Protein AF-U3KKJ1-F1 (afdb_monomer_lite)

InterPro domains:
  IPR008560 Protein of unknown function DUF842, eukaryotic [PF05811] (1-56)
  IPR008560 Protein of unknown function DUF842, eukaryotic [PTHR21096] (1-62)

Secondary structure (DSSP, 8-state):
--HHHHHHHHHHHHHHHHHHTT--HHHHHHHHHHHHHHHHHHHHTHHHHHHHHHHHHHHHH--

Radius of gyration: 17.83 Å; chains: 1; bounding box: 44×9×47 Å

pLDDT: mean 93.18, std 7.63, range [55.94, 98.19]

Structure (mmCIF, N/CA/C/O backbone):
data_AF-U3KKJ1-F1
#
_entry.id   AF-U3KKJ1-F1
#
loop_
_atom_site.group_PDB
_atom_site.id
_atom_site.type_symbol
_atom_site.label_atom_id
_atom_site.label_alt_id
_atom_site.label_comp_id
_atom_site.label_asym_id
_atom_site.label_entity_id
_atom_site.label_seq_id
_atom_site.pdbx_PDB_ins_code
_atom_site.Cartn_x
_atom_site.Cartn_y
_atom_site.Cartn_z
_atom_site.occupancy
_atom_site.B_iso_or_equiv
_atom_site.auth_seq_id
_atom_site.auth_comp_id
_atom_site.auth_asym_id
_atom_site.auth_atom_id
_atom_site.pdbx_PDB_model_num
ATOM 1 N N . GLN A 1 1 ? 2.334 5.242 14.232 1.00 59.59 1 GLN A N 1
ATOM 2 C CA . GLN A 1 1 ? 2.292 5.275 12.755 1.00 59.59 1 GLN A CA 1
ATOM 3 C C . GLN A 1 1 ? 0.992 4.617 12.306 1.00 59.59 1 GLN A C 1
ATOM 5 O O . GLN A 1 1 ? 0.740 3.476 12.699 1.00 59.59 1 GLN A O 1
ATOM 10 N N . ASP A 1 2 ? 0.144 5.355 11.592 1.00 87.19 2 ASP A N 1
ATOM 11 C CA . ASP A 1 2 ? -1.161 4.880 11.125 1.00 87.19 2 ASP A CA 1
ATOM 12 C C . ASP A 1 2 ? -1.019 3.643 10.213 1.00 87.19 2 ASP A C 1
ATOM 14 O O . ASP A 1 2 ? -0.003 3.462 9.534 1.00 87.19 2 ASP A O 1
ATOM 18 N N . ARG A 1 3 ? -1.994 2.724 10.263 1.00 89.06 3 ARG A N 1
ATOM 19 C CA . ARG A 1 3 ? -1.923 1.463 9.505 1.00 89.06 3 ARG A CA 1
ATOM 20 C C . ARG A 1 3 ? -1.969 1.722 7.989 1.00 89.06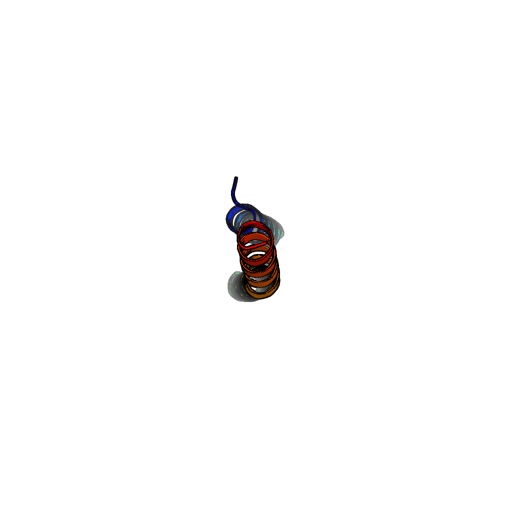 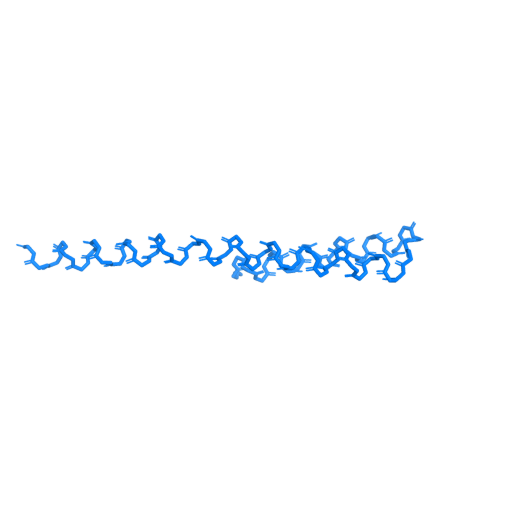3 ARG A C 1
ATOM 22 O O . ARG A 1 3 ? -1.289 1.005 7.262 1.00 89.06 3 ARG A O 1
ATOM 29 N N . LEU A 1 4 ? -2.707 2.740 7.530 1.00 91.31 4 LEU A N 1
ATOM 30 C CA . LEU A 1 4 ? -2.820 3.061 6.106 1.00 91.31 4 LEU A CA 1
ATOM 31 C C . LEU A 1 4 ? -1.508 3.665 5.617 1.00 91.31 4 LEU A C 1
ATOM 33 O O . LEU A 1 4 ? -0.986 3.234 4.595 1.00 91.31 4 LEU A O 1
ATOM 37 N N . SER A 1 5 ? -0.916 4.573 6.400 1.00 93.62 5 SER A N 1
ATOM 38 C CA . SER A 1 5 ? 0.403 5.138 6.092 1.00 93.62 5 SER A CA 1
ATOM 39 C C . SER A 1 5 ? 1.481 4.060 5.941 1.00 93.62 5 SER A C 1
ATOM 41 O O . SER A 1 5 ? 2.288 4.141 5.020 1.00 93.62 5 SER A O 1
ATOM 43 N N . ARG A 1 6 ? 1.474 3.028 6.800 1.00 95.56 6 ARG A N 1
ATOM 44 C CA . ARG A 1 6 ? 2.385 1.875 6.669 1.00 95.56 6 ARG A CA 1
ATOM 45 C C . ARG A 1 6 ? 2.166 1.094 5.379 1.00 95.56 6 ARG A C 1
ATOM 47 O O . ARG A 1 6 ? 3.137 0.730 4.728 1.00 95.56 6 ARG A O 1
ATOM 54 N N . CYS A 1 7 ? 0.907 0.851 5.021 1.00 96.44 7 CYS A N 1
ATOM 55 C CA . CYS A 1 7 ? 0.555 0.129 3.800 1.00 96.44 7 CYS A CA 1
ATOM 56 C C . CYS A 1 7 ? 1.034 0.891 2.554 1.00 96.44 7 CYS A C 1
ATOM 58 O O . CYS A 1 7 ? 1.718 0.327 1.704 1.00 96.44 7 CYS A O 1
ATOM 60 N N . SER A 1 8 ? 0.771 2.201 2.495 1.00 96.00 8 SER A N 1
ATOM 61 C CA . SER A 1 8 ? 1.218 3.050 1.387 1.00 96.00 8 SER A CA 1
ATOM 62 C C . SER A 1 8 ? 2.741 3.148 1.287 1.00 96.00 8 SER A C 1
ATOM 64 O O . SER A 1 8 ? 3.279 3.146 0.178 1.00 96.00 8 SER A O 1
ATOM 66 N N . LEU A 1 9 ? 3.444 3.216 2.424 1.00 97.12 9 LEU A N 1
ATOM 67 C CA . LEU A 1 9 ? 4.907 3.215 2.444 1.00 97.12 9 LEU A CA 1
ATOM 68 C C . LEU A 1 9 ? 5.461 1.909 1.867 1.00 97.12 9 LEU A C 1
ATOM 70 O O . LEU A 1 9 ? 6.293 1.958 0.970 1.00 97.12 9 LEU A O 1
ATOM 74 N N . GLN A 1 10 ? 4.918 0.761 2.281 1.00 97.31 10 GLN A N 1
ATOM 75 C CA . GLN A 1 10 ? 5.323 -0.541 1.750 1.00 97.31 10 GLN A CA 1
ATOM 76 C C . GLN A 1 10 ? 5.102 -0.648 0.233 1.00 97.31 10 GLN A C 1
ATOM 78 O O . GLN A 1 10 ? 5.977 -1.142 -0.473 1.00 97.31 10 GLN A O 1
ATOM 83 N N . CYS A 1 11 ? 3.967 -0.167 -0.288 1.00 97.94 11 CYS A N 1
ATOM 84 C CA . CYS A 1 11 ? 3.735 -0.129 -1.736 1.00 97.94 11 CYS A CA 1
ATOM 85 C C . CYS A 1 11 ? 4.776 0.739 -2.457 1.00 97.94 11 CYS A C 1
ATOM 87 O O . CYS A 1 11 ? 5.235 0.393 -3.543 1.00 97.94 11 CYS A O 1
ATOM 89 N N . SER A 1 12 ? 5.151 1.866 -1.847 1.00 97.56 12 SER A N 1
ATOM 90 C CA . SER A 1 12 ? 6.128 2.797 -2.413 1.00 97.56 12 SER A CA 1
ATOM 91 C C . SER A 1 12 ? 7.536 2.204 -2.422 1.00 97.56 12 SER A C 1
ATOM 93 O O . SER A 1 12 ? 8.252 2.369 -3.405 1.00 97.56 12 SER A O 1
ATOM 95 N N . ASP A 1 13 ? 7.920 1.495 -1.361 1.00 98.12 13 ASP A N 1
ATOM 96 C CA . ASP A 1 13 ? 9.209 0.805 -1.273 1.00 98.12 13 ASP A CA 1
ATOM 97 C C . ASP A 1 13 ? 9.285 -0.333 -2.301 1.00 98.12 13 ASP A C 1
ATOM 99 O O . ASP A 1 13 ? 10.238 -0.393 -3.068 1.00 98.12 13 ASP A O 1
ATOM 103 N N . GLN A 1 14 ? 8.225 -1.138 -2.446 1.00 97.50 14 GLN A N 1
ATOM 104 C CA . GLN A 1 14 ? 8.159 -2.172 -3.490 1.00 97.50 14 GLN A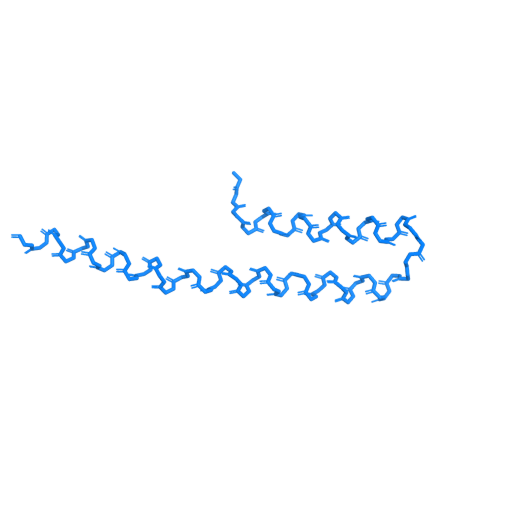 CA 1
ATOM 105 C C . GLN A 1 14 ? 8.258 -1.594 -4.908 1.00 97.50 14 GLN A C 1
ATOM 107 O O . GLN A 1 14 ? 8.885 -2.192 -5.781 1.00 97.50 14 GLN A O 1
ATOM 112 N N . ALA A 1 15 ? 7.640 -0.436 -5.152 1.00 97.81 15 ALA A N 1
ATOM 113 C CA . ALA A 1 15 ? 7.745 0.245 -6.436 1.00 97.81 15 ALA A CA 1
ATOM 114 C C . ALA A 1 15 ? 9.179 0.735 -6.702 1.00 97.81 15 ALA A C 1
ATOM 116 O O . ALA A 1 15 ? 9.679 0.577 -7.814 1.00 97.81 15 ALA A O 1
ATOM 117 N N . LYS A 1 16 ? 9.859 1.283 -5.689 1.0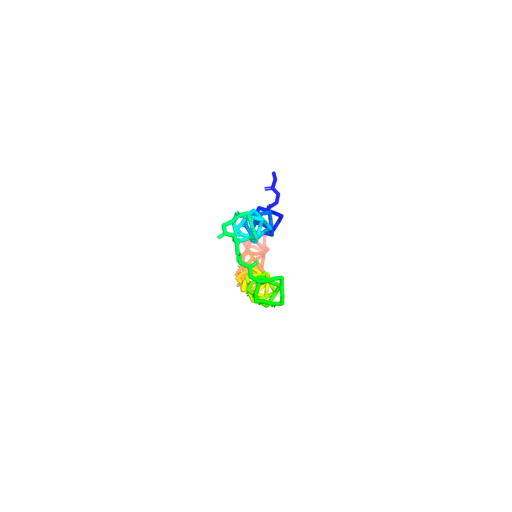0 97.62 16 LYS A N 1
ATOM 118 C CA . LYS A 1 16 ? 11.272 1.675 -5.799 1.00 97.62 16 LYS A CA 1
ATOM 119 C C . LYS A 1 16 ? 12.166 0.473 -6.083 1.00 97.62 16 LYS A C 1
ATOM 121 O O . LYS A 1 16 ? 12.884 0.501 -7.074 1.00 97.62 16 LYS A O 1
ATOM 126 N N . ASP A 1 17 ? 12.030 -0.604 -5.313 1.00 97.94 17 ASP A N 1
ATOM 127 C CA . ASP A 1 17 ? 12.804 -1.834 -5.509 1.00 97.94 17 ASP A CA 1
ATOM 128 C C . ASP A 1 17 ? 12.605 -2.405 -6.925 1.00 97.94 17 ASP A C 1
ATOM 130 O O . ASP A 1 17 ? 13.547 -2.884 -7.563 1.00 97.94 17 ASP A O 1
ATOM 134 N N . ALA A 1 18 ? 11.377 -2.330 -7.450 1.00 97.12 18 ALA A N 1
ATOM 135 C CA . ALA A 1 18 ? 11.058 -2.772 -8.803 1.00 97.12 18 ALA A CA 1
ATOM 136 C C . ALA A 1 18 ? 11.698 -1.888 -9.886 1.00 97.12 18 ALA A C 1
ATOM 138 O O . ALA A 1 18 ? 12.140 -2.424 -10.903 1.00 97.12 18 ALA A O 1
ATOM 139 N N . LEU A 1 19 ? 11.767 -0.566 -9.690 1.00 96.69 19 LEU A N 1
ATOM 140 C CA . LEU A 1 19 ? 12.482 0.349 -10.592 1.00 96.69 19 LEU A CA 1
ATOM 141 C C . LEU A 1 19 ? 13.991 0.107 -10.548 1.00 96.69 19 LEU A C 1
ATOM 143 O O . LEU A 1 19 ? 14.609 -0.036 -11.602 1.00 96.69 19 LEU A O 1
ATOM 147 N N . ASP A 1 20 ? 14.559 -0.016 -9.350 1.00 97.50 20 ASP A N 1
ATOM 148 C CA . ASP A 1 20 ? 15.991 -0.253 -9.139 1.00 97.50 20 ASP A CA 1
ATOM 149 C C . ASP A 1 20 ? 16.437 -1.597 -9.741 1.00 97.50 20 ASP A C 1
ATOM 151 O O . ASP A 1 20 ? 17.561 -1.737 -10.223 1.00 97.50 20 ASP A O 1
ATOM 155 N N . SER A 1 21 ? 15.524 -2.570 -9.808 1.00 96.88 21 SER A N 1
ATOM 156 C CA . SER A 1 21 ? 15.728 -3.867 -10.467 1.00 96.88 21 SER A CA 1
ATOM 157 C C . SER A 1 21 ? 15.567 -3.830 -12.000 1.00 96.88 21 SER A C 1
ATOM 159 O O . SER A 1 21 ? 15.581 -4.880 -12.644 1.00 96.88 21 SER A O 1
ATOM 161 N N . GLY A 1 22 ? 15.386 -2.651 -12.606 1.00 95.56 22 GLY A N 1
ATOM 162 C CA . GLY A 1 22 ? 15.223 -2.474 -14.055 1.00 95.56 22 GLY A CA 1
ATOM 163 C C . GLY A 1 22 ? 13.781 -2.608 -14.558 1.00 95.56 22 GLY A C 1
ATOM 164 O O . GLY A 1 22 ? 13.550 -2.844 -15.747 1.00 95.56 22 GLY A O 1
ATOM 165 N N . GLY A 1 23 ? 12.791 -2.488 -13.674 1.00 94.75 23 GLY A N 1
ATOM 166 C CA . GLY A 1 23 ? 11.381 -2.449 -14.043 1.00 94.75 23 GLY A CA 1
ATOM 167 C C . GLY A 1 23 ? 11.037 -1.215 -14.879 1.00 94.75 23 GLY A C 1
ATOM 168 O O . GLY A 1 23 ? 11.497 -0.109 -14.622 1.00 94.75 23 GLY A O 1
ATOM 169 N N . SER A 1 24 ? 10.180 -1.394 -15.885 1.00 96.81 24 SER A N 1
ATOM 170 C CA . SER A 1 24 ? 9.681 -0.281 -16.698 1.00 96.81 24 SER A CA 1
ATOM 171 C C . SER A 1 24 ? 8.742 0.615 -15.880 1.00 96.81 24 SER A C 1
ATOM 173 O O . SER A 1 24 ? 7.774 0.113 -15.305 1.00 96.81 24 SER A O 1
ATOM 175 N N . GLU A 1 25 ? 8.976 1.931 -15.879 1.00 96.19 25 GLU A N 1
ATOM 176 C CA . GLU A 1 25 ? 8.145 2.929 -15.182 1.00 96.19 25 GLU A CA 1
ATOM 177 C C . GLU A 1 25 ? 6.625 2.743 -15.351 1.00 96.19 25 GLU A C 1
ATOM 179 O O . GLU A 1 25 ? 5.936 2.670 -14.332 1.00 96.19 25 GLU A O 1
ATOM 184 N N . PRO A 1 26 ? 6.052 2.606 -16.568 1.00 97.31 26 PRO A N 1
ATOM 185 C CA . PRO A 1 26 ? 4.610 2.397 -16.726 1.00 97.31 26 PRO A CA 1
ATOM 186 C C . PRO A 1 26 ? 4.110 1.119 -16.043 1.00 97.31 26 PRO A C 1
ATOM 188 O O . PRO A 1 26 ? 3.018 1.107 -15.474 1.00 97.31 26 PRO A O 1
ATOM 191 N N . ARG A 1 27 ? 4.911 0.047 -16.056 1.00 96.62 27 ARG A N 1
ATOM 192 C CA . ARG A 1 27 ? 4.564 -1.212 -15.387 1.00 96.62 27 ARG A CA 1
ATOM 193 C C . ARG A 1 27 ? 4.597 -1.049 -13.872 1.00 96.62 27 ARG A C 1
ATOM 195 O O . ARG A 1 27 ? 3.655 -1.469 -13.205 1.00 96.62 27 ARG A O 1
ATOM 202 N N . VAL A 1 28 ? 5.661 -0.451 -13.337 1.00 98.00 28 VAL A N 1
ATOM 203 C CA . VAL A 1 28 ? 5.799 -0.230 -11.892 1.00 98.00 28 VAL A CA 1
ATOM 204 C C . VAL A 1 28 ? 4.701 0.699 -11.384 1.00 98.00 28 VAL A C 1
ATOM 206 O O . VAL A 1 28 ? 4.097 0.424 -10.352 1.00 98.00 28 VAL A O 1
ATOM 209 N N . ARG A 1 29 ? 4.369 1.752 -12.136 1.00 97.38 29 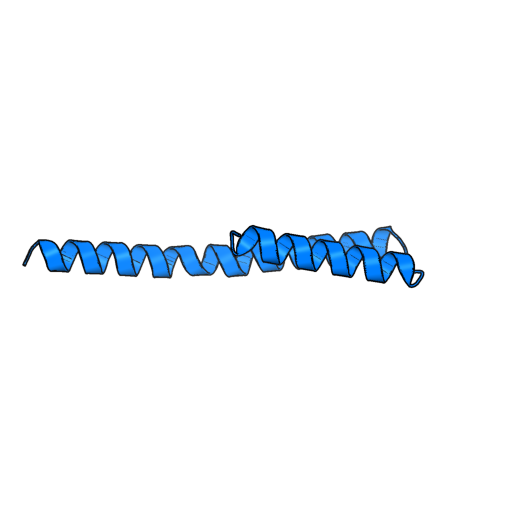ARG A N 1
ATOM 210 C CA . ARG A 1 29 ? 3.271 2.658 -11.791 1.00 97.38 29 ARG A CA 1
ATOM 211 C C . ARG A 1 29 ? 1.933 1.926 -11.693 1.00 97.38 29 ARG A C 1
ATOM 213 O O . ARG A 1 29 ? 1.237 2.086 -10.698 1.00 97.38 29 ARG A O 1
ATOM 220 N N . GLY A 1 30 ? 1.616 1.061 -12.658 1.00 97.94 30 GLY A N 1
ATOM 221 C CA . GLY A 1 30 ? 0.405 0.236 -12.591 1.00 97.94 30 GLY A CA 1
ATOM 222 C C . GLY A 1 30 ? 0.378 -0.706 -11.378 1.00 97.94 30 GLY A C 1
ATOM 223 O O . GLY A 1 30 ? -0.674 -0.909 -10.774 1.00 97.94 30 GLY A O 1
ATOM 224 N N . GLN A 1 31 ? 1.530 -1.255 -10.980 1.00 96.88 31 GLN A N 1
ATOM 225 C CA . GLN A 1 31 ? 1.646 -2.087 -9.775 1.00 96.88 31 GLN A CA 1
ATOM 226 C C . GLN A 1 31 ? 1.455 -1.275 -8.489 1.00 96.88 31 GLN A C 1
ATOM 228 O O . GLN A 1 31 ? 0.755 -1.725 -7.582 1.00 96.88 31 GLN A O 1
ATOM 233 N N . LEU A 1 32 ? 2.037 -0.076 -8.426 1.00 98.00 32 LEU A N 1
ATOM 234 C CA . LEU A 1 32 ? 1.870 0.846 -7.308 1.00 98.00 32 LEU A CA 1
ATOM 235 C C . LEU A 1 32 ? 0.397 1.236 -7.135 1.00 98.00 32 LEU A C 1
ATOM 237 O O . LEU A 1 32 ? -0.132 1.124 -6.030 1.00 98.00 32 LEU A O 1
ATOM 241 N N . ASP A 1 33 ? -0.279 1.612 -8.222 1.00 98.19 33 ASP A N 1
ATOM 242 C CA . ASP A 1 33 ? -1.695 1.992 -8.202 1.00 98.19 33 ASP A CA 1
ATOM 243 C C . ASP A 1 33 ? -2.578 0.834 -7.699 1.00 98.19 33 ASP A C 1
ATOM 245 O O . ASP A 1 33 ? -3.426 1.023 -6.823 1.00 98.19 33 ASP A O 1
ATOM 249 N N . ALA A 1 34 ? -2.331 -0.392 -8.175 1.00 98.12 34 ALA A N 1
ATOM 250 C CA . ALA A 1 34 ? -3.047 -1.585 -7.717 1.00 98.12 34 ALA A CA 1
ATOM 251 C C . ALA A 1 34 ? -2.786 -1.907 -6.231 1.00 98.12 34 ALA A C 1
ATOM 253 O O . ALA A 1 34 ? -3.705 -2.290 -5.496 1.00 98.12 34 ALA A O 1
ATOM 254 N N . CYS A 1 35 ? -1.547 -1.727 -5.768 1.00 98.12 35 CYS A N 1
ATOM 255 C CA . CYS A 1 35 ? -1.173 -1.918 -4.368 1.00 98.12 35 CYS A CA 1
ATOM 256 C C . CYS A 1 35 ? -1.899 -0.915 -3.460 1.00 98.12 35 CYS A C 1
ATOM 258 O O . CYS A 1 35 ? -2.529 -1.304 -2.473 1.00 98.12 35 CYS A O 1
ATOM 260 N N . LEU A 1 36 ? -1.898 0.369 -3.833 1.00 97.38 36 LEU A N 1
ATOM 261 C CA . LEU A 1 36 ? -2.571 1.429 -3.080 1.00 97.38 36 LEU A CA 1
ATOM 262 C C . LEU A 1 36 ? -4.094 1.250 -3.054 1.00 97.38 36 LEU A C 1
ATOM 264 O O . LEU A 1 36 ? -4.708 1.443 -2.002 1.00 97.38 36 LEU A O 1
ATOM 268 N N . ALA A 1 37 ? -4.703 0.823 -4.164 1.00 97.19 37 ALA A N 1
ATOM 269 C CA . ALA A 1 37 ? -6.125 0.485 -4.204 1.00 97.19 37 ALA A CA 1
ATOM 270 C C . ALA A 1 37 ? -6.460 -0.640 -3.208 1.00 97.19 37 ALA A C 1
ATOM 272 O O . ALA A 1 37 ? -7.397 -0.518 -2.416 1.00 97.19 37 ALA A O 1
ATOM 273 N N . THR A 1 38 ? -5.630 -1.686 -3.167 1.00 96.56 38 THR A N 1
ATOM 274 C CA . THR A 1 38 ? -5.779 -2.799 -2.217 1.00 96.56 38 THR A CA 1
ATOM 275 C C . THR A 1 38 ? -5.640 -2.333 -0.764 1.00 96.56 38 THR A C 1
ATOM 277 O O . THR A 1 38 ? -6.448 -2.720 0.085 1.00 96.56 38 THR A O 1
ATOM 280 N N . CYS A 1 39 ? -4.660 -1.472 -0.464 1.00 95.69 39 CYS A N 1
ATOM 281 C CA . CYS A 1 39 ? -4.520 -0.850 0.855 1.00 95.69 39 CYS A CA 1
ATOM 282 C C . CYS A 1 39 ? -5.797 -0.097 1.253 1.00 95.69 39 CYS A C 1
ATOM 284 O O . CYS A 1 39 ? -6.316 -0.294 2.354 1.00 95.69 39 CYS A O 1
ATOM 286 N N . GLY A 1 40 ? -6.338 0.725 0.349 1.00 93.25 40 GLY A N 1
ATOM 287 C CA . GLY A 1 40 ? -7.580 1.461 0.569 1.00 93.25 40 GLY A CA 1
ATOM 288 C C . GLY A 1 40 ? -8.756 0.535 0.878 1.00 93.25 40 GLY A C 1
ATOM 289 O O . GLY A 1 40 ? -9.425 0.705 1.897 1.00 93.25 40 GLY A O 1
ATOM 290 N N . GLU A 1 41 ? -8.973 -0.495 0.060 1.00 93.31 41 GLU A N 1
ATOM 291 C CA . GLU A 1 41 ? -10.055 -1.459 0.270 1.00 93.31 41 GLU A CA 1
ATOM 292 C C . GLU A 1 41 ? -9.950 -2.195 1.608 1.00 93.31 41 GLU A C 1
ATOM 294 O O . GLU A 1 41 ? -10.941 -2.302 2.334 1.00 93.31 41 GLU A O 1
ATOM 299 N N . GLN A 1 42 ? -8.765 -2.703 1.958 1.00 90.94 42 GLN A N 1
ATOM 300 C CA . GLN A 1 42 ? -8.559 -3.413 3.223 1.00 90.94 42 GLN A CA 1
ATOM 301 C C . GLN A 1 42 ? -8.891 -2.527 4.420 1.00 90.94 42 GLN A C 1
ATOM 303 O O . GLN A 1 42 ? -9.489 -2.986 5.392 1.00 90.94 42 GLN A O 1
ATOM 308 N N . HIS A 1 43 ? -8.536 -1.249 4.336 1.00 89.06 43 HIS A N 1
ATOM 309 C CA . HIS A 1 43 ? -8.794 -0.277 5.382 1.00 89.06 43 HIS A CA 1
ATOM 310 C C . HIS A 1 43 ? -10.258 0.145 5.463 1.00 89.06 43 HIS A C 1
ATOM 312 O O . HIS A 1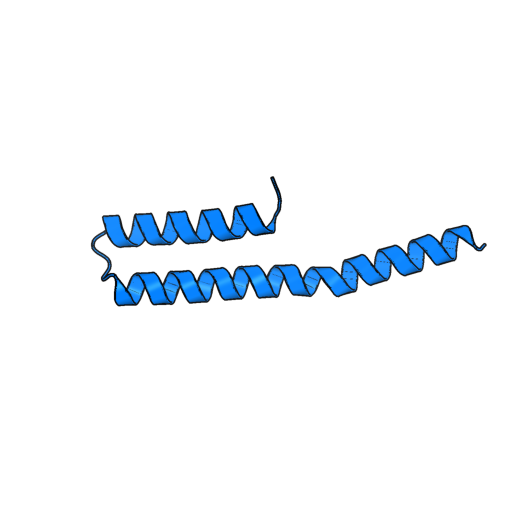 43 ? -10.814 0.212 6.559 1.00 89.06 43 HIS A O 1
ATOM 318 N N . LEU A 1 44 ? -10.917 0.355 4.324 1.00 90.25 44 LEU A N 1
ATOM 319 C CA . LEU A 1 44 ? -12.347 0.655 4.273 1.00 90.25 44 LEU A CA 1
ATOM 320 C C . LEU A 1 44 ? -13.186 -0.491 4.850 1.00 90.25 44 LEU A C 1
ATOM 322 O O . LEU A 1 44 ? -14.154 -0.238 5.566 1.00 90.25 44 LEU A O 1
ATOM 326 N N . ARG A 1 45 ? -12.780 -1.751 4.644 1.00 89.06 45 ARG A N 1
ATOM 327 C CA . ARG A 1 45 ? -13.438 -2.927 5.249 1.00 89.06 45 ARG A CA 1
ATOM 328 C C . ARG A 1 45 ? -13.381 -2.940 6.783 1.00 89.06 45 ARG A C 1
ATOM 330 O O . ARG A 1 45 ? -14.203 -3.609 7.406 1.00 89.06 45 ARG A O 1
ATOM 337 N N . LEU A 1 46 ? -12.465 -2.197 7.410 1.00 86.75 46 LEU A N 1
ATOM 338 C CA . LEU A 1 46 ? -12.398 -2.077 8.872 1.00 86.75 46 LEU A CA 1
ATOM 339 C C . LEU A 1 46 ? -13.457 -1.117 9.431 1.00 86.75 46 LEU A C 1
ATOM 341 O O . LEU A 1 46 ? -13.870 -1.279 10.581 1.00 86.75 46 LEU A O 1
ATOM 345 N N . VAL A 1 47 ? -13.937 -0.157 8.633 1.00 90.44 47 VAL A N 1
ATOM 346 C CA . VAL A 1 47 ? -14.882 0.879 9.082 1.00 90.44 47 VAL A CA 1
ATOM 347 C C . VAL A 1 47 ? -16.194 0.280 9.608 1.00 90.44 47 VAL A C 1
ATOM 349 O O . VAL A 1 47 ? -16.574 0.623 10.730 1.00 90.44 47 VAL A O 1
ATOM 352 N N . PRO A 1 48 ? -16.869 -0.663 8.915 1.00 89.88 48 PRO A N 1
ATOM 353 C CA . PRO A 1 48 ? -18.086 -1.284 9.440 1.00 89.88 48 PRO A CA 1
ATOM 354 C C . PRO A 1 48 ? -17.868 -2.018 10.768 1.00 89.88 48 PRO A C 1
ATOM 356 O O . PRO A 1 48 ? -18.715 -1.950 11.660 1.00 89.88 48 PRO A O 1
ATOM 359 N N . ALA A 1 49 ? -16.727 -2.698 10.921 1.00 88.88 49 ALA A N 1
ATOM 360 C CA . ALA A 1 49 ? -16.389 -3.429 12.139 1.00 88.88 49 ALA A CA 1
ATOM 361 C C . ALA A 1 49 ? -16.122 -2.481 13.319 1.00 88.88 49 ALA A C 1
ATOM 363 O O . ALA A 1 49 ? -16.585 -2.734 14.433 1.00 88.88 49 ALA A O 1
ATOM 364 N N . MET A 1 50 ? -15.420 -1.370 13.077 1.00 90.31 50 MET A N 1
ATOM 365 C CA . MET A 1 50 ? -15.215 -0.318 14.078 1.00 90.31 50 MET A CA 1
ATOM 366 C C . MET A 1 50 ? -16.542 0.343 14.459 1.00 90.31 50 MET A C 1
ATOM 368 O O . MET A 1 50 ? -16.840 0.462 15.645 1.00 90.31 50 MET A O 1
ATOM 372 N N . ALA A 1 51 ? -17.382 0.676 13.475 1.00 92.50 51 ALA A N 1
ATOM 373 C CA . ALA A 1 51 ? -18.704 1.248 13.710 1.00 92.50 51 ALA A CA 1
ATOM 374 C C . ALA A 1 51 ? -19.606 0.305 14.524 1.00 92.50 51 ALA A C 1
ATOM 376 O O . ALA A 1 51 ? -20.324 0.759 15.412 1.00 92.50 51 ALA A O 1
ATOM 377 N N . LYS A 1 52 ? -19.554 -1.009 14.264 1.00 93.75 52 LYS A N 1
ATOM 378 C CA . LYS A 1 52 ? -20.275 -2.010 15.063 1.00 93.75 52 LYS A CA 1
ATOM 379 C C . LYS A 1 52 ? -19.813 -1.996 16.520 1.00 93.75 52 LYS A C 1
ATOM 381 O O . LYS A 1 52 ? -20.647 -1.835 17.399 1.00 93.75 52 LYS A O 1
ATOM 386 N N . LYS A 1 53 ? -18.501 -2.069 16.771 1.00 93.50 53 LYS A N 1
ATOM 387 C CA . LYS A 1 53 ? -17.948 -2.018 18.136 1.00 93.50 53 LYS A CA 1
ATOM 388 C C . LYS A 1 53 ? -18.318 -0.736 18.881 1.00 93.50 53 LYS A C 1
ATOM 390 O O . LYS A 1 53 ? -18.609 -0.798 20.068 1.00 93.50 53 LYS A O 1
ATOM 395 N N . MET A 1 54 ? -18.325 0.407 18.195 1.00 93.88 54 MET A N 1
ATOM 396 C CA . MET A 1 54 ? -18.758 1.677 18.783 1.00 93.88 54 MET A CA 1
ATOM 397 C C . MET A 1 54 ? -20.234 1.640 19.189 1.00 93.88 54 MET A C 1
ATOM 399 O O . MET A 1 54 ? -20.558 2.021 20.309 1.00 93.88 54 MET A O 1
ATOM 403 N N . ARG A 1 55 ? -21.123 1.147 18.314 1.00 94.81 55 ARG A N 1
ATOM 404 C CA . ARG A 1 55 ? -22.551 0.994 18.640 1.00 94.81 55 ARG A CA 1
ATOM 405 C C . ARG A 1 55 ? -22.772 0.046 19.814 1.00 94.81 55 ARG A C 1
ATOM 407 O O . ARG A 1 55 ? -23.514 0.393 20.724 1.00 94.81 55 ARG A O 1
ATOM 414 N N . ASP A 1 56 ? -22.107 -1.107 19.802 1.00 94.88 56 ASP A N 1
ATOM 415 C CA . ASP A 1 56 ? -22.226 -2.109 20.863 1.00 94.88 56 ASP A CA 1
ATOM 416 C C . ASP A 1 56 ? -21.734 -1.531 22.206 1.00 94.88 56 ASP A C 1
ATOM 418 O O . ASP A 1 56 ? -22.405 -1.674 23.221 1.00 94.88 56 ASP A O 1
ATOM 422 N N . GLY A 1 57 ? -20.620 -0.787 22.209 1.00 94.75 57 GLY A N 1
ATOM 423 C CA . GLY A 1 57 ? -20.113 -0.111 23.407 1.00 94.75 57 GLY A CA 1
ATOM 424 C C . GLY A 1 57 ? -21.049 0.976 23.950 1.00 94.75 57 GLY A C 1
ATOM 425 O O . GLY A 1 57 ? -21.219 1.079 25.161 1.00 94.75 57 GLY A O 1
ATOM 426 N N . LEU A 1 58 ? -21.690 1.759 23.074 1.00 94.38 58 LEU A N 1
ATOM 427 C CA . LEU A 1 58 ? -22.696 2.748 23.482 1.00 94.38 58 LEU A CA 1
ATOM 428 C C . LEU A 1 58 ? -23.948 2.083 24.067 1.00 94.38 58 LEU A C 1
ATOM 430 O O . LEU A 1 58 ? -24.491 2.581 25.050 1.00 94.38 58 LEU A O 1
ATOM 434 N N . ALA A 1 59 ? -24.383 0.957 23.495 1.00 92.56 59 ALA A N 1
ATOM 435 C CA . ALA A 1 59 ? -25.507 0.186 24.018 1.00 92.56 59 ALA A CA 1
ATOM 436 C C . ALA A 1 59 ? -25.220 -0.356 25.428 1.00 92.56 59 ALA A C 1
ATOM 438 O O . ALA A 1 59 ? -26.102 -0.314 26.279 1.00 92.56 59 ALA A O 1
ATOM 439 N N . SER A 1 60 ? -23.984 -0.786 25.704 1.00 90.62 60 SER A N 1
ATOM 440 C CA . SER A 1 60 ? -23.577 -1.260 27.034 1.00 90.62 60 SER A CA 1
ATOM 441 C C . SER A 1 60 ? -23.536 -0.172 28.112 1.00 90.62 60 SER A C 1
ATOM 443 O O . SER A 1 60 ? -23.591 -0.506 29.286 1.00 90.62 60 SER A O 1
ATOM 445 N N . ILE A 1 61 ? -23.409 1.109 27.744 1.00 90.75 61 ILE A N 1
ATOM 446 C CA . ILE A 1 61 ? -23.434 2.238 28.697 1.00 90.75 61 ILE A CA 1
ATOM 447 C C . ILE A 1 61 ? -24.879 2.640 29.043 1.00 90.75 61 ILE A C 1
ATOM 449 O O . ILE A 1 61 ? -25.116 3.267 30.070 1.00 90.75 61 ILE A O 1
ATOM 453 N N . GLN A 1 62 ? -25.844 2.310 28.179 1.00 73.50 62 GLN A N 1
ATOM 454 C CA . GLN A 1 62 ? -27.266 2.601 28.394 1.00 73.50 62 GLN A CA 1
ATOM 455 C C . GLN A 1 62 ? -28.004 1.511 29.199 1.00 73.50 62 GLN A C 1
ATOM 457 O O . GLN A 1 62 ? -29.196 1.681 29.454 1.00 73.50 62 GLN A O 1
ATOM 462 N N . GLN A 1 63 ? -27.329 0.418 29.578 1.00 55.94 63 GLN A N 1
ATOM 463 C CA . GLN A 1 63 ? -27.836 -0.619 30.493 1.00 55.94 63 GLN A CA 1
ATOM 464 C C . GLN A 1 63 ? -27.364 -0.366 31.924 1.00 55.94 63 GLN A C 1
ATOM 466 O O . GLN A 1 63 ? -28.156 -0.667 32.843 1.00 55.94 63 GLN A O 1
#

Organism: Ficedula albicollis (NCBI:txid59894)

Sequence (63 aa):
QDRLSRCSLQCSDQAKDALDSGGSEPRVRGQLDACLATCGEQHLRLVPAMAKKMRDGLASIQQ

Foldseek 3Di:
DDPLVVQLVVLVVVLVVCVVVVHDPVVSVVSSVVSNVVSVVVVVVCVVVVVVVVVVVVVVVVD